Protein AF-A0AAJ2A283-F1 (afdb_monomer_lite)

Sequence (65 aa):
MSLTNKQRLFVEAYLVDGKGKNAAVAAGYSQRTASIEANRLLKNPRVLAEIERRKKLLDRPAKVD

Radius of gyration: 12.6 Å; chains: 1; bounding box: 29×28×30 Å

Foldseek 3Di:
DADDQLLVQLLVQCLVPVDQLVSNVSSPHDNVCSVVVSVVSCPDVNSVVVNVVVVVVVPPPPPPD

pLDDT: mean 92.59, std 12.11, range [51.94, 98.62]

Structure (mmCIF, N/CA/C/O backbone):
data_AF-A0AAJ2A283-F1
#
_entry.id   AF-A0AAJ2A283-F1
#
loop_
_atom_site.group_PDB
_atom_site.id
_atom_site.type_symbol
_atom_site.label_atom_id
_atom_site.label_alt_id
_atom_site.label_comp_id
_atom_site.label_asym_id
_atom_site.label_entity_id
_atom_site.label_seq_id
_atom_site.pdbx_PDB_ins_code
_atom_site.Cartn_x
_atom_site.Cartn_y
_atom_site.Cartn_z
_atom_site.occupancy
_atom_site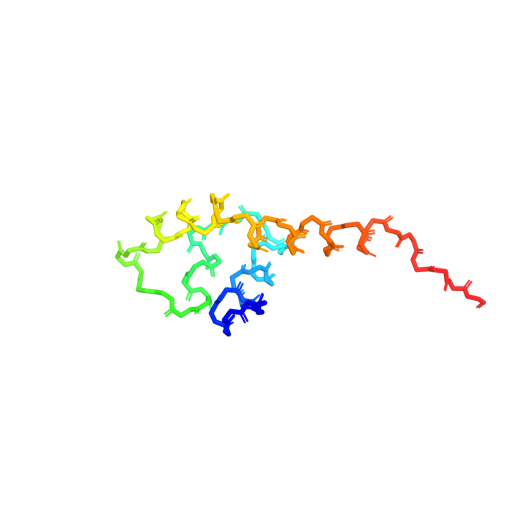.B_iso_or_equiv
_atom_site.auth_seq_id
_atom_site.auth_comp_id
_atom_site.auth_asym_id
_atom_site.auth_atom_id
_atom_site.pdbx_PDB_model_num
ATOM 1 N N . MET A 1 1 ? 15.931 -1.818 5.909 1.00 59.16 1 MET A N 1
ATOM 2 C CA . MET A 1 1 ? 14.587 -2.011 6.508 1.00 59.16 1 MET A CA 1
ATOM 3 C C . MET A 1 1 ? 13.657 -2.592 5.451 1.00 59.16 1 MET A C 1
ATOM 5 O O . MET A 1 1 ? 13.554 -1.999 4.385 1.00 59.16 1 MET A O 1
ATOM 9 N N . SER A 1 2 ? 13.036 -3.741 5.718 1.00 88.00 2 SER A N 1
ATOM 10 C CA . SER A 1 2 ? 12.146 -4.470 4.800 1.00 88.00 2 SER A CA 1
ATOM 11 C C . SER A 1 2 ? 10.683 -4.005 4.902 1.00 88.00 2 SER A C 1
ATOM 13 O O . SER A 1 2 ? 10.309 -3.313 5.851 1.00 88.00 2 SER A O 1
ATOM 15 N N . LEU A 1 3 ? 9.854 -4.359 3.911 1.00 95.00 3 LEU A N 1
ATOM 16 C CA . LEU A 1 3 ? 8.404 -4.146 3.972 1.00 95.00 3 LEU A CA 1
ATOM 17 C C . LEU A 1 3 ? 7.761 -5.016 5.057 1.00 95.00 3 LEU A C 1
ATOM 19 O O . LEU A 1 3 ? 8.106 -6.191 5.217 1.00 95.00 3 LEU A O 1
ATOM 23 N N . THR A 1 4 ? 6.761 -4.465 5.748 1.00 97.12 4 THR A N 1
ATOM 24 C CA . THR A 1 4 ? 5.927 -5.253 6.667 1.00 97.12 4 THR A CA 1
ATOM 25 C C . THR A 1 4 ? 5.070 -6.260 5.897 1.00 97.12 4 THR A C 1
ATOM 27 O O . THR A 1 4 ? 4.872 -6.133 4.687 1.00 97.12 4 THR A O 1
ATOM 30 N N . ASN A 1 5 ? 4.519 -7.264 6.588 1.00 97.25 5 ASN A N 1
ATOM 31 C CA . ASN A 1 5 ? 3.668 -8.267 5.940 1.00 97.25 5 ASN A CA 1
ATOM 32 C C . ASN A 1 5 ? 2.456 -7.637 5.229 1.00 97.25 5 ASN A C 1
ATOM 34 O O . ASN A 1 5 ? 2.205 -7.933 4.067 1.00 97.25 5 ASN A O 1
ATOM 38 N N . LYS A 1 6 ? 1.764 -6.692 5.882 1.00 97.50 6 LYS A N 1
ATOM 39 C CA . LYS A 1 6 ? 0.619 -5.990 5.277 1.00 97.50 6 LYS A CA 1
ATOM 40 C C . LYS A 1 6 ? 1.016 -5.141 4.069 1.00 97.50 6 LYS A C 1
ATOM 42 O O . LYS A 1 6 ? 0.278 -5.089 3.096 1.00 97.50 6 LYS A O 1
ATOM 47 N N . GLN A 1 7 ? 2.193 -4.511 4.088 1.00 98.19 7 GLN A N 1
ATOM 48 C CA . GLN A 1 7 ? 2.693 -3.772 2.924 1.00 98.19 7 GLN A CA 1
ATOM 49 C C . GLN A 1 7 ? 2.989 -4.703 1.745 1.00 98.19 7 GLN A C 1
ATOM 51 O O . GLN A 1 7 ? 2.656 -4.360 0.618 1.00 98.19 7 GLN A O 1
ATOM 56 N N . ARG A 1 8 ? 3.565 -5.888 1.993 1.00 97.81 8 ARG A N 1
ATOM 57 C CA . ARG A 1 8 ? 3.797 -6.894 0.943 1.00 97.81 8 ARG A CA 1
ATOM 58 C C . ARG A 1 8 ? 2.487 -7.391 0.332 1.00 97.81 8 ARG A C 1
ATOM 60 O O . ARG A 1 8 ? 2.354 -7.361 -0.885 1.00 97.81 8 ARG A O 1
ATOM 67 N N . LEU A 1 9 ? 1.510 -7.741 1.171 1.00 98.25 9 LEU A N 1
ATOM 68 C CA . LEU A 1 9 ? 0.176 -8.151 0.717 1.00 98.25 9 LEU A CA 1
ATOM 69 C C . LEU A 1 9 ? -0.538 -7.037 -0.062 1.00 98.25 9 LEU A C 1
ATOM 71 O O . LEU A 1 9 ? -1.200 -7.306 -1.059 1.00 98.25 9 LEU A O 1
ATOM 75 N N . PHE A 1 10 ? -0.369 -5.776 0.352 1.00 98.62 10 PHE A N 1
ATOM 76 C CA . PHE A 1 10 ? -0.909 -4.634 -0.385 1.00 98.62 10 PHE A CA 1
ATOM 77 C C . PHE A 1 10 ? -0.303 -4.535 -1.783 1.00 98.62 10 PHE A C 1
ATOM 79 O O . PHE A 1 10 ? -1.041 -4.363 -2.745 1.00 98.62 10 PHE A O 1
ATOM 86 N N . VAL A 1 11 ? 1.023 -4.657 -1.903 1.00 98.31 11 VAL A N 1
ATOM 87 C CA . VAL A 1 11 ? 1.706 -4.638 -3.203 1.00 98.31 11 VAL A CA 1
ATOM 88 C C . VAL A 1 11 ? 1.180 -5.759 -4.099 1.00 98.31 11 VAL A C 1
ATOM 90 O O . VAL A 1 11 ? 0.865 -5.509 -5.257 1.00 98.31 11 VAL A O 1
ATOM 93 N N . GLU A 1 12 ? 1.067 -6.974 -3.564 1.00 97.50 12 GLU A N 1
ATOM 94 C CA . GLU A 1 12 ? 0.570 -8.144 -4.296 1.00 97.50 12 GLU A CA 1
ATOM 95 C C . GLU A 1 12 ? -0.827 -7.913 -4.846 1.00 97.50 12 GLU A C 1
ATOM 97 O O . GLU A 1 12 ? -1.032 -8.032 -6.050 1.00 97.50 12 GLU A O 1
ATOM 102 N N . ALA A 1 13 ? -1.759 -7.500 -3.990 1.00 97.94 13 ALA A N 1
ATOM 103 C CA . ALA A 1 13 ? -3.125 -7.232 -4.406 1.00 97.94 13 ALA A CA 1
ATOM 104 C C . ALA A 1 13 ? -3.222 -6.028 -5.360 1.00 97.94 13 ALA A C 1
ATOM 106 O O . ALA A 1 13 ? -4.003 -6.053 -6.305 1.00 97.94 13 ALA A O 1
ATOM 107 N N . TYR A 1 14 ? -2.415 -4.983 -5.155 1.00 98.31 14 TYR A N 1
ATOM 108 C CA . TYR A 1 14 ? -2.426 -3.794 -6.008 1.00 98.31 14 TYR A CA 1
ATOM 109 C C . TYR A 1 14 ? -1.941 -4.088 -7.430 1.00 98.31 14 TYR A C 1
ATOM 111 O O . TYR A 1 14 ? -2.450 -3.499 -8.379 1.00 98.31 14 TYR A O 1
ATOM 119 N N . LEU A 1 15 ? -0.983 -5.001 -7.597 1.00 97.12 15 LEU A N 1
ATOM 120 C CA . LEU A 1 15 ? -0.473 -5.384 -8.916 1.00 97.12 15 LEU A CA 1
ATOM 121 C C . LEU A 1 15 ? -1.469 -6.204 -9.744 1.00 97.12 15 LEU A C 1
ATOM 123 O O . LEU A 1 15 ? -1.265 -6.328 -10.947 1.00 97.12 15 LEU A O 1
ATOM 127 N N . VAL A 1 16 ? -2.532 -6.738 -9.133 1.00 95.94 16 VAL A N 1
ATOM 128 C CA . VAL A 1 16 ? -3.575 -7.484 -9.851 1.00 95.94 16 VAL A CA 1
ATOM 129 C C . VAL A 1 16 ? -4.448 -6.551 -10.690 1.00 95.94 16 VAL A C 1
ATOM 131 O O . VAL A 1 16 ? -4.678 -6.828 -11.863 1.00 95.94 16 VAL A O 1
ATOM 134 N N . ASP A 1 17 ? -4.952 -5.457 -10.108 1.00 92.75 17 ASP A N 1
ATOM 135 C CA . ASP A 1 17 ? -5.958 -4.601 -10.760 1.00 92.75 17 ASP A CA 1
ATOM 136 C C . ASP A 1 17 ? -5.743 -3.084 -10.592 1.00 92.75 17 ASP A C 1
ATOM 138 O O . ASP A 1 17 ? -6.533 -2.284 -11.099 1.00 92.75 17 ASP A O 1
ATOM 142 N N . GLY A 1 18 ? -4.704 -2.657 -9.869 1.00 95.31 18 GLY A N 1
ATOM 143 C CA . GLY A 1 18 ? -4.418 -1.247 -9.589 1.00 95.31 18 GLY A CA 1
ATOM 144 C C . GLY A 1 18 ? -5.408 -0.562 -8.637 1.00 95.31 18 GLY A C 1
ATOM 145 O O . GLY A 1 18 ? -5.338 0.658 -8.450 1.00 95.31 18 GLY A O 1
ATOM 146 N N . LYS A 1 19 ? -6.336 -1.291 -8.000 1.00 98.00 19 LYS A N 1
ATOM 147 C CA . LYS A 1 19 ? -7.364 -0.708 -7.124 1.00 98.00 19 LYS A CA 1
ATOM 148 C C . LYS A 1 19 ? -6.879 -0.639 -5.682 1.00 98.00 19 LYS A C 1
ATOM 150 O O . LYS A 1 19 ? -7.114 -1.530 -4.869 1.00 98.00 19 LYS A O 1
ATOM 155 N N . GLY A 1 20 ? -6.279 0.497 -5.325 1.00 97.75 20 GLY A N 1
ATOM 156 C CA . GL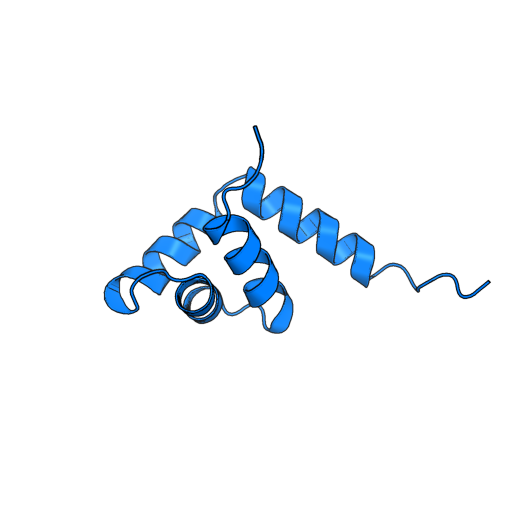Y A 1 20 ? -5.692 0.742 -4.000 1.00 97.75 20 GLY A CA 1
ATOM 157 C C . GLY A 1 20 ? -6.600 0.393 -2.812 1.00 97.75 20 GLY A C 1
ATOM 158 O O . GLY A 1 20 ? -6.159 -0.286 -1.890 1.00 97.75 20 GLY A O 1
ATOM 159 N N . LYS A 1 21 ? -7.878 0.801 -2.827 1.00 98.31 21 LYS A N 1
ATOM 160 C CA . LYS A 1 21 ? -8.819 0.477 -1.736 1.00 98.31 21 LYS A CA 1
ATOM 161 C C . LYS A 1 21 ? -8.997 -1.036 -1.575 1.00 98.31 21 LYS A C 1
ATOM 163 O O . LYS A 1 21 ? -8.929 -1.534 -0.455 1.00 98.31 21 LYS A O 1
ATOM 168 N N . ASN A 1 22 ? -9.199 -1.758 -2.676 1.00 98.38 22 ASN A N 1
ATOM 169 C CA . ASN A 1 22 ? -9.389 -3.208 -2.655 1.00 98.38 22 ASN A CA 1
ATOM 170 C C . ASN A 1 22 ? -8.115 -3.912 -2.186 1.00 98.38 22 ASN A C 1
ATOM 172 O O . ASN A 1 22 ? -8.183 -4.782 -1.324 1.00 98.38 22 ASN A O 1
ATOM 176 N N . ALA A 1 23 ? -6.956 -3.458 -2.667 1.00 98.56 23 ALA A N 1
ATOM 177 C CA . ALA A 1 23 ? -5.661 -3.960 -2.235 1.00 98.56 23 ALA A CA 1
ATOM 178 C C . ALA A 1 23 ? -5.424 -3.763 -0.730 1.00 98.56 23 ALA A C 1
ATOM 180 O O . ALA A 1 23 ? -4.921 -4.658 -0.055 1.00 98.56 23 ALA A O 1
ATOM 181 N N . ALA A 1 24 ? -5.836 -2.622 -0.170 1.00 98.56 24 ALA A N 1
ATOM 182 C CA . ALA A 1 24 ? -5.755 -2.382 1.268 1.00 98.56 24 ALA A CA 1
ATOM 183 C C . ALA A 1 24 ? -6.694 -3.307 2.062 1.00 98.56 24 ALA A C 1
ATOM 185 O O . ALA A 1 24 ? -6.286 -3.850 3.088 1.00 98.56 24 ALA A O 1
ATOM 186 N N . VAL A 1 25 ? -7.919 -3.549 1.587 1.00 98.44 25 VAL A N 1
ATOM 187 C CA . VAL A 1 25 ? -8.820 -4.525 2.226 1.00 98.44 25 VAL A CA 1
ATOM 188 C C . VAL A 1 25 ? -8.220 -5.934 2.178 1.00 98.44 25 VAL A C 1
ATOM 190 O O . VAL A 1 25 ? -8.143 -6.592 3.213 1.00 98.44 25 VAL A O 1
ATOM 193 N N . ALA A 1 26 ? -7.720 -6.365 1.017 1.00 98.12 26 ALA A N 1
ATOM 194 C CA . ALA A 1 26 ? -7.076 -7.667 0.840 1.00 98.12 26 ALA A CA 1
ATOM 195 C C . ALA A 1 26 ? -5.828 -7.836 1.727 1.00 98.12 26 ALA A C 1
ATOM 197 O O . ALA A 1 26 ? -5.585 -8.908 2.272 1.00 98.12 26 ALA A O 1
ATOM 198 N N . ALA A 1 27 ? -5.076 -6.757 1.951 1.00 98.00 27 ALA A N 1
ATOM 199 C CA . ALA A 1 27 ? -3.921 -6.728 2.846 1.00 98.00 27 ALA A CA 1
ATOM 200 C C . ALA A 1 27 ? -4.269 -6.699 4.349 1.00 98.00 27 ALA A C 1
ATOM 202 O O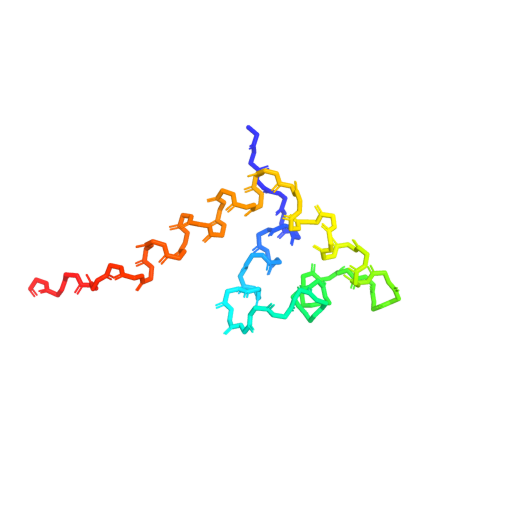 . ALA A 1 27 ? -3.372 -6.621 5.197 1.00 98.00 27 ALA A O 1
ATOM 203 N N . GLY A 1 28 ? -5.557 -6.734 4.705 1.00 98.06 28 GLY A N 1
ATOM 204 C CA . GLY A 1 28 ? -6.023 -6.768 6.090 1.00 98.06 28 GLY A CA 1
ATOM 205 C C . GLY A 1 28 ? -6.077 -5.398 6.773 1.00 98.06 28 GLY A C 1
ATOM 206 O O . GLY A 1 28 ? -5.907 -5.310 7.996 1.00 98.06 28 GLY A O 1
ATOM 207 N N . TYR A 1 29 ? -6.263 -4.315 6.012 1.00 97.88 29 TYR A N 1
ATOM 208 C CA . TYR A 1 29 ? -6.667 -3.016 6.558 1.00 97.88 29 TYR A CA 1
ATOM 209 C C . TYR A 1 29 ? -8.193 -2.941 6.678 1.00 97.88 29 TYR A C 1
ATOM 211 O O . TYR A 1 29 ? -8.927 -3.568 5.916 1.00 97.88 29 TYR A O 1
ATOM 219 N N . SER A 1 30 ? -8.690 -2.162 7.645 1.00 97.94 30 SER A N 1
ATOM 220 C CA . SER A 1 30 ? -10.136 -2.033 7.855 1.00 97.94 30 SER A CA 1
ATOM 221 C C . SER 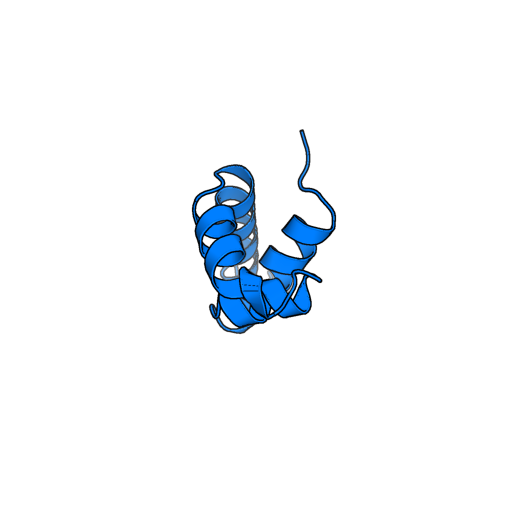A 1 30 ? -10.812 -1.426 6.625 1.00 97.94 30 SER A C 1
ATOM 223 O O . SER A 1 30 ? -10.296 -0.467 6.050 1.00 97.94 30 SER A O 1
ATOM 225 N N . GLN A 1 31 ? -11.997 -1.918 6.253 1.00 97.75 31 GLN A N 1
ATOM 226 C CA . GLN A 1 31 ? -12.735 -1.377 5.103 1.00 97.75 31 GLN A CA 1
ATOM 227 C C . GLN A 1 31 ? -13.006 0.127 5.241 1.00 97.75 31 GLN A C 1
ATOM 229 O O . GLN A 1 31 ? -12.918 0.866 4.260 1.00 97.75 31 GLN A O 1
ATOM 234 N N . ARG A 1 32 ? -13.264 0.587 6.474 1.00 98.25 32 ARG A N 1
ATOM 235 C CA . ARG A 1 32 ? -13.507 1.997 6.800 1.00 98.25 32 ARG A CA 1
ATOM 236 C C . ARG A 1 32 ? -12.309 2.890 6.471 1.00 98.25 32 ARG A C 1
ATOM 238 O O . ARG A 1 32 ? -12.498 4.010 6.015 1.00 98.25 32 ARG A O 1
ATOM 245 N N . THR A 1 33 ? -11.085 2.410 6.697 1.00 97.81 33 THR A N 1
ATOM 246 C CA . THR A 1 33 ? -9.853 3.190 6.479 1.00 97.81 33 THR A CA 1
ATOM 247 C C . THR A 1 33 ? -9.092 2.796 5.217 1.00 97.81 33 THR A C 1
ATOM 249 O O . THR A 1 3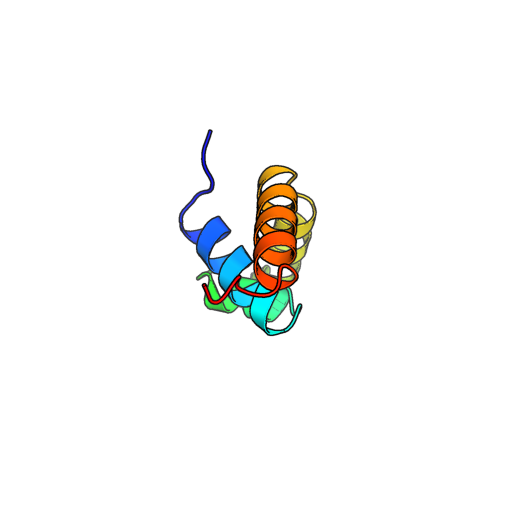3 ? -8.115 3.457 4.881 1.00 97.81 33 THR A O 1
ATOM 252 N N . ALA A 1 34 ? -9.537 1.771 4.486 1.00 98.25 34 ALA A N 1
ATOM 253 C CA . ALA A 1 34 ? -8.819 1.190 3.355 1.00 98.25 34 ALA A CA 1
ATOM 254 C C . ALA A 1 34 ? -8.413 2.222 2.293 1.00 98.25 34 ALA A C 1
ATOM 256 O O . ALA A 1 34 ? -7.283 2.190 1.820 1.00 98.25 34 ALA A O 1
ATOM 257 N N . SER A 1 35 ? -9.283 3.179 1.955 1.00 98.44 35 SER A N 1
ATOM 258 C CA . SER A 1 35 ? -8.948 4.237 0.988 1.00 98.44 35 SER A CA 1
ATOM 259 C C . SER A 1 35 ? -7.843 5.176 1.490 1.00 98.44 35 SER A C 1
ATOM 261 O O . SER A 1 35 ? -6.964 5.567 0.722 1.00 98.44 35 SER A O 1
ATOM 263 N N . ILE A 1 36 ? -7.869 5.529 2.779 1.00 98.50 36 ILE A N 1
ATOM 264 C CA . ILE A 1 36 ? -6.868 6.404 3.408 1.00 98.50 36 ILE A CA 1
ATOM 265 C C . ILE A 1 36 ? -5.528 5.667 3.493 1.00 98.50 36 ILE A C 1
ATOM 267 O O . ILE A 1 36 ? -4.492 6.212 3.115 1.00 98.50 36 ILE A O 1
ATOM 271 N N . GLU A 1 37 ? -5.555 4.411 3.938 1.00 98.50 37 GLU A N 1
ATOM 272 C CA . GLU A 1 37 ? -4.369 3.561 4.029 1.00 98.50 37 GLU A CA 1
ATOM 273 C C . GLU A 1 37 ? -3.765 3.295 2.651 1.00 98.50 37 GLU A C 1
ATOM 275 O O . GLU A 1 37 ? -2.559 3.438 2.485 1.00 98.50 37 GLU A O 1
ATOM 280 N N . ALA A 1 38 ? -4.583 3.035 1.630 1.00 98.56 38 ALA A N 1
ATOM 281 C CA . ALA A 1 38 ? -4.112 2.920 0.255 1.00 98.56 38 ALA A CA 1
ATOM 282 C C . ALA A 1 38 ? -3.394 4.194 -0.215 1.00 98.56 38 ALA A C 1
ATOM 284 O O . ALA A 1 38 ? -2.306 4.104 -0.775 1.00 98.56 38 ALA A O 1
ATOM 285 N N . ASN A 1 39 ? -3.942 5.387 0.056 1.00 98.56 39 ASN A N 1
ATOM 286 C CA . ASN A 1 39 ? -3.281 6.646 -0.306 1.00 98.56 39 ASN A CA 1
ATOM 287 C C . ASN A 1 39 ? -1.926 6.815 0.403 1.00 98.56 39 ASN A C 1
ATOM 289 O O . ASN A 1 39 ? -0.952 7.236 -0.218 1.00 98.56 39 ASN A O 1
ATOM 293 N N . ARG A 1 40 ? -1.853 6.455 1.691 1.00 98.38 40 ARG A N 1
ATOM 294 C CA . ARG A 1 40 ? -0.607 6.477 2.474 1.00 98.38 40 ARG A CA 1
ATOM 295 C C . ARG A 1 40 ? 0.419 5.485 1.928 1.00 98.38 40 ARG A C 1
ATOM 297 O O . ARG A 1 40 ? 1.586 5.835 1.779 1.00 98.38 40 ARG A O 1
ATOM 304 N N . LEU A 1 41 ? -0.010 4.267 1.608 1.00 98.44 41 LEU A N 1
ATOM 305 C CA . LEU A 1 41 ? 0.842 3.205 1.072 1.00 98.44 41 LEU A CA 1
ATOM 306 C C . LEU A 1 41 ? 1.378 3.562 -0.314 1.00 98.44 41 LEU A C 1
ATOM 308 O O . LEU A 1 41 ? 2.571 3.411 -0.548 1.00 98.44 41 LEU A O 1
ATOM 312 N N . LEU A 1 42 ? 0.547 4.129 -1.188 1.00 98.31 42 LEU A N 1
ATOM 313 C CA . LEU A 1 42 ? 0.963 4.598 -2.514 1.00 98.31 42 LEU A CA 1
ATOM 314 C C . LEU A 1 42 ? 1.876 5.831 -2.470 1.00 98.31 42 LEU A C 1
ATOM 316 O O . LEU A 1 42 ? 2.474 6.174 -3.479 1.00 98.31 42 LEU A O 1
ATOM 320 N N . LYS A 1 43 ? 2.021 6.490 -1.316 1.00 98.25 43 LYS A N 1
ATOM 321 C CA . LYS A 1 43 ? 3.021 7.548 -1.088 1.00 98.25 43 LYS A CA 1
ATOM 322 C C . LYS A 1 43 ? 4.250 7.048 -0.334 1.00 98.25 43 LYS A C 1
ATOM 324 O O . LYS A 1 43 ? 5.218 7.787 -0.175 1.00 98.25 43 LYS A O 1
ATOM 329 N N . ASN A 1 44 ? 4.230 5.810 0.157 1.00 97.75 44 ASN A N 1
ATOM 330 C CA . ASN A 1 44 ? 5.355 5.251 0.882 1.00 97.75 44 ASN A CA 1
ATOM 331 C C . ASN A 1 44 ? 6.451 4.842 -0.119 1.00 97.75 44 ASN A C 1
ATOM 333 O O . ASN A 1 44 ? 6.216 3.944 -0.933 1.00 97.75 44 ASN A O 1
ATOM 337 N N . PRO A 1 45 ? 7.664 5.421 -0.041 1.00 97.56 45 PRO A N 1
ATOM 338 C CA . PRO A 1 45 ? 8.716 5.174 -1.026 1.00 97.56 45 PRO A CA 1
ATOM 339 C C . PRO A 1 45 ? 9.130 3.701 -1.099 1.00 97.56 45 PRO A C 1
ATOM 341 O O . PRO A 1 45 ? 9.493 3.215 -2.164 1.00 97.56 45 PRO A O 1
ATOM 344 N N . ARG A 1 46 ? 9.031 2.955 0.009 1.00 96.44 46 ARG A N 1
ATOM 345 C CA . ARG A 1 46 ? 9.368 1.524 0.033 1.00 96.44 46 ARG A CA 1
ATOM 346 C C . ARG A 1 46 ? 8.328 0.685 -0.703 1.00 96.44 46 ARG A C 1
ATOM 348 O O . ARG A 1 46 ? 8.684 -0.265 -1.389 1.00 96.44 46 ARG A O 1
ATOM 355 N N . VAL A 1 47 ? 7.050 1.033 -0.551 1.00 98.06 47 VAL A N 1
ATOM 356 C CA . VAL A 1 47 ? 5.943 0.352 -1.236 1.00 98.06 47 VAL A CA 1
ATOM 357 C C . VAL A 1 47 ? 6.003 0.650 -2.731 1.00 98.06 47 VAL A C 1
ATOM 359 O O . VAL A 1 47 ? 5.939 -0.279 -3.529 1.00 98.06 47 VAL A O 1
ATOM 362 N N . LEU A 1 48 ? 6.211 1.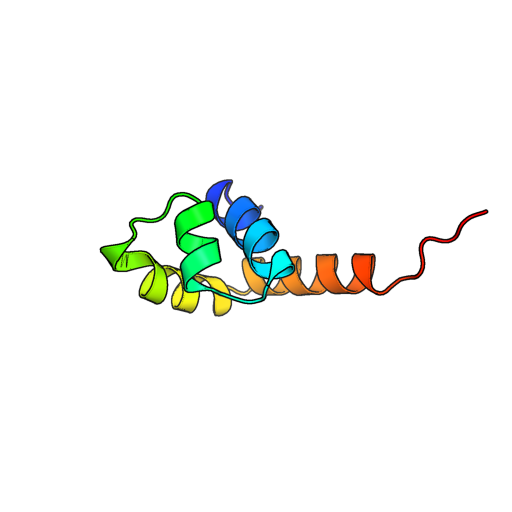916 -3.107 1.00 97.38 48 LEU A N 1
ATOM 363 C CA . LEU A 1 48 ? 6.393 2.316 -4.504 1.00 97.38 48 LEU A CA 1
ATOM 364 C C . LEU A 1 48 ? 7.578 1.601 -5.159 1.00 97.38 48 LEU A C 1
ATOM 366 O O . LEU A 1 48 ? 7.423 1.035 -6.237 1.00 97.38 48 LEU A O 1
ATOM 370 N N . ALA A 1 49 ? 8.736 1.565 -4.494 1.00 97.06 49 ALA A N 1
ATOM 371 C CA . ALA A 1 49 ? 9.914 0.877 -5.016 1.00 97.06 49 ALA A CA 1
ATOM 372 C C . ALA A 1 49 ? 9.647 -0.613 -5.280 1.00 97.06 49 ALA A C 1
ATOM 374 O O . ALA A 1 49 ? 10.088 -1.146 -6.296 1.00 97.06 49 ALA A O 1
ATOM 375 N N . GLU A 1 50 ? 8.899 -1.284 -4.401 1.00 97.56 50 GLU A N 1
ATOM 376 C CA . GLU A 1 50 ? 8.555 -2.694 -4.581 1.00 97.56 50 GLU A CA 1
ATOM 377 C C . GLU A 1 50 ? 7.522 -2.915 -5.697 1.00 97.56 50 GLU A C 1
ATOM 379 O O . GLU A 1 50 ? 7.674 -3.858 -6.474 1.00 97.56 50 GLU A O 1
ATOM 384 N N . ILE A 1 51 ? 6.508 -2.047 -5.817 1.00 97.00 51 ILE A N 1
ATOM 385 C CA . ILE A 1 51 ? 5.553 -2.071 -6.939 1.00 97.00 51 ILE A CA 1
ATOM 386 C C . ILE A 1 51 ? 6.318 -1.974 -8.260 1.00 97.00 51 ILE A C 1
ATOM 388 O O . ILE A 1 51 ? 6.145 -2.818 -9.134 1.00 97.00 51 ILE A O 1
ATOM 392 N N . GLU A 1 52 ? 7.207 -0.990 -8.387 1.00 95.75 52 GLU A N 1
ATOM 393 C CA . GLU A 1 52 ? 7.981 -0.777 -9.611 1.00 95.75 52 GLU A CA 1
ATOM 394 C C . GLU A 1 52 ? 8.964 -1.921 -9.882 1.00 95.75 52 GLU A C 1
ATOM 396 O O . GLU A 1 52 ? 9.097 -2.370 -11.022 1.00 95.75 52 GLU A O 1
ATOM 401 N N . ARG A 1 53 ? 9.606 -2.470 -8.842 1.00 95.19 53 ARG A N 1
ATOM 402 C CA . ARG A 1 53 ? 10.458 -3.661 -8.972 1.00 95.19 53 ARG A CA 1
ATOM 403 C C . ARG A 1 53 ? 9.674 -4.848 -9.532 1.00 95.19 53 ARG A C 1
ATOM 405 O O . ARG A 1 53 ? 10.153 -5.504 -10.453 1.00 95.19 53 ARG A O 1
ATOM 412 N N . ARG A 1 54 ? 8.483 -5.134 -8.995 1.00 95.00 54 ARG A N 1
ATOM 413 C CA . ARG A 1 54 ? 7.655 -6.265 -9.441 1.00 95.00 54 ARG A CA 1
ATOM 414 C C . ARG A 1 54 ? 7.049 -6.036 -10.824 1.00 95.00 54 ARG A C 1
ATOM 416 O O . ARG A 1 54 ? 7.070 -6.966 -11.620 1.00 95.00 54 ARG A O 1
ATOM 423 N N . LYS A 1 55 ? 6.602 -4.819 -11.155 1.00 93.06 55 LYS A N 1
ATOM 424 C CA . LYS A 1 55 ? 6.159 -4.477 -12.521 1.00 93.06 55 LYS A CA 1
ATOM 425 C C . LYS A 1 55 ? 7.249 -4.755 -13.554 1.00 93.06 55 LYS A C 1
ATOM 427 O O . LYS A 1 55 ? 6.975 -5.413 -14.546 1.00 93.06 55 LYS A O 1
ATOM 432 N N . LYS A 1 56 ? 8.493 -4.338 -13.292 1.00 92.56 56 LYS A N 1
ATOM 433 C CA . LYS A 1 56 ? 9.635 -4.617 -14.184 1.00 92.56 56 LYS A CA 1
ATOM 434 C C . LYS A 1 56 ? 9.924 -6.108 -14.346 1.00 92.56 56 LYS A C 1
ATOM 436 O O . LYS A 1 56 ? 10.389 -6.523 -15.400 1.00 92.56 56 LYS A O 1
ATOM 441 N N . LEU A 1 57 ? 9.691 -6.909 -13.305 1.00 89.81 57 LEU A N 1
ATOM 442 C CA . LEU A 1 57 ? 9.834 -8.364 -13.392 1.00 89.81 57 LEU A CA 1
ATOM 443 C C . LEU A 1 57 ? 8.718 -9.009 -14.220 1.00 89.81 57 LEU A C 1
ATOM 445 O O . LEU A 1 57 ? 8.999 -9.979 -14.910 1.00 89.81 57 LEU A O 1
ATOM 449 N N . LEU A 1 58 ? 7.495 -8.475 -14.159 1.00 85.69 58 LEU A N 1
ATOM 450 C CA . LEU A 1 58 ? 6.358 -8.943 -14.959 1.00 85.69 58 LEU A CA 1
ATOM 451 C C . LEU A 1 58 ? 6.470 -8.537 -16.435 1.00 85.69 58 LEU A C 1
ATOM 453 O O . LEU A 1 58 ? 6.067 -9.297 -17.305 1.00 85.69 58 LEU A O 1
ATOM 457 N N . ASP A 1 59 ? 7.012 -7.349 -16.706 1.00 79.62 59 ASP A N 1
ATOM 458 C CA . ASP A 1 59 ? 7.197 -6.811 -18.061 1.00 79.62 59 ASP A CA 1
ATOM 459 C C . ASP A 1 59 ? 8.384 -7.450 -18.798 1.00 79.62 59 ASP A C 1
ATOM 461 O O . ASP A 1 59 ? 8.469 -7.438 -20.025 1.00 79.62 59 ASP A O 1
ATOM 465 N N . ARG A 1 60 ? 9.319 -8.060 -18.060 1.00 71.56 60 ARG A N 1
ATOM 466 C CA . ARG A 1 60 ? 10.377 -8.842 -18.692 1.00 71.56 60 ARG A CA 1
ATOM 467 C C . ARG A 1 60 ? 9.733 -10.122 -19.234 1.00 71.56 60 ARG A C 1
ATOM 469 O O . ARG A 1 60 ? 9.208 -10.885 -18.422 1.00 71.56 60 ARG A O 1
ATOM 476 N N . PRO A 1 61 ? 9.790 -10.406 -20.553 1.00 58.00 61 PRO A N 1
ATOM 477 C CA . PRO A 1 61 ? 9.376 -11.712 -21.036 1.00 58.00 61 PRO A CA 1
ATOM 478 C C . PRO A 1 61 ? 10.208 -12.726 -20.263 1.00 58.00 61 PRO A C 1
ATOM 480 O O . PRO A 1 61 ? 11.437 -12.589 -20.193 1.00 58.00 61 PRO A O 1
ATOM 483 N N . ALA A 1 62 ? 9.537 -13.677 -19.610 1.00 60.94 62 ALA A N 1
ATOM 484 C CA . ALA A 1 62 ? 10.210 -14.828 -19.044 1.00 60.94 62 ALA A CA 1
ATOM 485 C C . ALA A 1 62 ? 11.109 -15.357 -20.161 1.00 60.94 62 ALA A C 1
ATOM 487 O O . ALA A 1 62 ? 10.607 -15.752 -21.212 1.00 60.94 62 ALA A O 1
ATOM 488 N N . LYS A 1 63 ? 12.431 -15.236 -19.997 1.00 54.88 63 LYS A N 1
ATOM 489 C CA . LYS A 1 63 ? 13.359 -15.938 -20.873 1.00 54.88 63 LYS A CA 1
ATOM 490 C C . LYS A 1 63 ? 13.051 -17.405 -20.636 1.00 54.88 63 LYS A C 1
ATOM 492 O O . LYS A 1 63 ? 13.390 -17.946 -19.590 1.00 54.88 63 LYS A O 1
ATOM 497 N N . VAL A 1 64 ? 12.266 -17.961 -21.545 1.00 59.53 64 VAL A N 1
ATOM 498 C CA . VAL A 1 64 ? 12.153 -19.392 -21.731 1.00 59.53 64 VAL A CA 1
ATOM 499 C C . VAL A 1 64 ? 13.456 -19.735 -22.439 1.00 59.53 64 VAL A C 1
ATOM 501 O O . VAL A 1 64 ? 13.645 -19.321 -23.584 1.00 59.53 64 VAL A O 1
ATOM 504 N N . ASP A 1 65 ? 14.401 -20.294 -21.684 1.00 51.94 65 ASP A N 1
ATOM 505 C CA . ASP A 1 65 ? 15.574 -20.955 -22.261 1.00 51.94 65 ASP A CA 1
ATOM 506 C C . ASP A 1 65 ? 15.131 -22.164 -23.103 1.00 51.94 65 ASP A C 1
ATOM 508 O O . ASP A 1 65 ? 14.112 -22.801 -22.735 1.00 51.94 65 ASP A O 1
#

Secondary structure (DSSP, 8-state):
-PPPHHHHHHHHHHHHH--HHHHHHHTT--TTTHHHHHHHHHT-HHHHHHHHHHHHHHHS-----